Protein AF-A0A929X309-F1 (afdb_monomer_lite)

Radius of gyration: 15.67 Å; chains: 1; bounding box: 39×33×43 Å

Secondary structure (DSSP, 8-state):
----TTTTEEEES-GGG-SEEEE-SS--HHHHHHHHHHHHHSS-EEEEEES---GGG-TTSEEBSSTTSTB---STTTT-B-TTSPBP-HHHHHHHHHHHHHHHHTT-SSHHHHHHHHIIIIIHHHHHHHTT-GGG-TTS--GGGGGGGSPP--

pLDDT: mean 89.33, std 13.17, range [38.69, 98.69]

Structure (mmCIF, N/CA/C/O backbone):
data_AF-A0A929X309-F1
#
_entry.id   AF-A0A929X309-F1
#
loop_
_atom_site.group_PDB
_atom_site.id
_atom_site.type_symbol
_atom_site.label_atom_id
_atom_site.label_alt_id
_atom_site.label_comp_id
_atom_site.label_asym_id
_atom_site.label_entity_id
_atom_site.label_seq_id
_atom_site.pdbx_PDB_ins_code
_atom_site.Cartn_x
_atom_site.Cartn_y
_atom_site.Cartn_z
_atom_site.occupancy
_atom_site.B_iso_or_equiv
_atom_site.auth_seq_id
_atom_site.auth_comp_id
_atom_site.auth_asym_id
_atom_site.auth_atom_id
_atom_site.pdbx_PDB_model_num
ATOM 1 N N . MET A 1 1 ? -17.627 18.553 -15.084 1.00 38.69 1 MET A N 1
ATOM 2 C CA . MET A 1 1 ? -18.029 17.813 -13.868 1.00 38.69 1 MET A CA 1
ATOM 3 C C . MET A 1 1 ? -16.859 16.949 -13.425 1.00 38.69 1 MET A C 1
ATOM 5 O O . MET A 1 1 ? -16.559 15.974 -14.100 1.00 38.69 1 MET A O 1
ATOM 9 N N . CYS A 1 2 ? -16.157 17.316 -12.350 1.00 39.31 2 CYS A N 1
ATOM 10 C CA . CYS A 1 2 ? -15.142 16.443 -11.758 1.00 39.31 2 CYS A CA 1
ATOM 11 C C . CYS A 1 2 ? -15.854 15.233 -11.147 1.00 39.31 2 CYS A C 1
ATOM 13 O O . CYS A 1 2 ? -16.454 15.328 -10.080 1.00 39.31 2 CYS A O 1
ATOM 15 N N . SER A 1 3 ? -15.851 14.099 -11.843 1.00 46.34 3 SER A N 1
ATOM 16 C CA . SER A 1 3 ? -16.259 12.823 -11.262 1.00 46.34 3 SER A CA 1
ATOM 17 C C . SER A 1 3 ? -15.377 12.564 -10.035 1.00 46.34 3 SER A C 1
ATOM 19 O O . SER A 1 3 ? -14.170 12.390 -10.206 1.00 46.34 3 SER A O 1
ATOM 21 N N . ASN A 1 4 ? -15.936 12.578 -8.815 1.00 51.47 4 ASN A N 1
ATOM 22 C CA . ASN A 1 4 ? -15.201 12.235 -7.587 1.00 51.47 4 ASN A CA 1
ATOM 23 C C . ASN A 1 4 ? -14.584 10.834 -7.742 1.00 51.47 4 ASN A C 1
ATOM 25 O O . ASN A 1 4 ? -15.248 9.819 -7.535 1.00 51.47 4 ASN A O 1
ATOM 29 N N . LYS A 1 5 ? -13.306 10.788 -8.122 1.00 52.41 5 LYS A N 1
ATOM 30 C CA . LYS A 1 5 ? -12.557 9.574 -8.483 1.00 52.41 5 LYS A CA 1
ATOM 31 C C . LYS A 1 5 ? -12.117 8.751 -7.257 1.00 52.41 5 LYS A C 1
ATOM 33 O O . LYS A 1 5 ? -11.424 7.747 -7.417 1.00 52.41 5 LYS A O 1
ATOM 38 N N . TYR A 1 6 ? -12.521 9.187 -6.060 1.00 60.84 6 TYR A N 1
ATOM 39 C CA . TYR A 1 6 ? -12.199 8.608 -4.750 1.00 60.84 6 TYR A CA 1
ATOM 40 C C . TYR A 1 6 ? -13.459 8.299 -3.915 1.00 60.84 6 TYR A C 1
ATOM 42 O O . TYR A 1 6 ? -13.393 8.227 -2.696 1.00 60.84 6 TYR A O 1
ATOM 50 N N . LYS A 1 7 ? -14.628 8.131 -4.559 1.00 70.81 7 LYS A N 1
ATOM 51 C CA . LYS A 1 7 ? -15.918 7.844 -3.890 1.00 70.81 7 LYS A CA 1
ATOM 52 C C . LYS A 1 7 ? -15.957 6.532 -3.093 1.00 70.81 7 LYS A C 1
ATOM 54 O O . LYS A 1 7 ? -16.930 6.318 -2.381 1.00 70.81 7 LYS A O 1
ATOM 59 N N . ASN A 1 8 ? -14.961 5.661 -3.237 1.00 91.44 8 ASN A N 1
ATOM 60 C CA . ASN A 1 8 ? -14.963 4.326 -2.648 1.00 91.44 8 ASN A CA 1
ATOM 61 C C . ASN A 1 8 ? -14.052 4.186 -1.421 1.00 91.44 8 ASN A C 1
ATOM 63 O O . ASN A 1 8 ? -13.700 3.068 -1.074 1.00 91.44 8 ASN A O 1
ATOM 67 N N . ILE A 1 9 ? -13.661 5.291 -0.781 1.00 94.88 9 ILE A N 1
ATOM 68 C CA . ILE A 1 9 ? -12.968 5.265 0.511 1.00 94.88 9 ILE A CA 1
ATOM 69 C C . ILE A 1 9 ? -13.915 5.833 1.567 1.00 94.88 9 ILE A C 1
ATOM 71 O O . ILE A 1 9 ? -14.396 6.958 1.435 1.00 94.88 9 ILE A O 1
ATOM 75 N N . GLN A 1 10 ? -14.178 5.051 2.606 1.00 95.06 10 GLN A N 1
ATOM 76 C CA . GLN A 1 10 ? -14.988 5.413 3.763 1.00 95.06 10 GLN A CA 1
ATOM 77 C C . GLN A 1 10 ? -14.153 5.212 5.025 1.00 95.06 10 GLN A C 1
ATOM 79 O O . GLN A 1 10 ? -13.428 4.228 5.133 1.00 95.06 10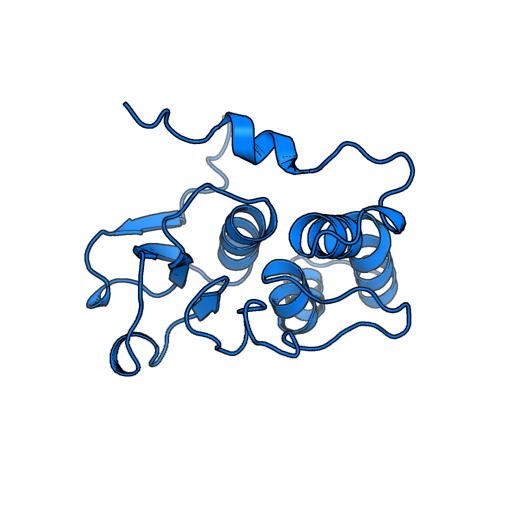 GLN A O 1
ATOM 84 N N . LEU A 1 11 ? -14.235 6.149 5.968 1.00 94.25 11 LEU A N 1
ATOM 85 C CA . LEU A 1 11 ? -13.607 6.004 7.279 1.00 94.25 11 LEU A CA 1
ATOM 86 C C . LEU A 1 11 ? -14.604 5.366 8.245 1.00 94.25 11 LEU A C 1
ATOM 88 O O . LEU A 1 11 ? -15.778 5.735 8.241 1.00 94.25 11 LEU A O 1
ATOM 92 N N . THR A 1 12 ? -14.128 4.470 9.102 1.00 94.38 12 THR A N 1
ATOM 93 C CA . THR A 1 12 ? -14.891 3.956 10.244 1.00 94.38 12 THR A CA 1
ATOM 94 C C . THR A 1 12 ? -14.044 4.010 11.511 1.00 94.38 12 THR A C 1
ATOM 96 O O . THR A 1 12 ? -12.816 3.918 11.470 1.00 94.38 12 THR A O 1
AT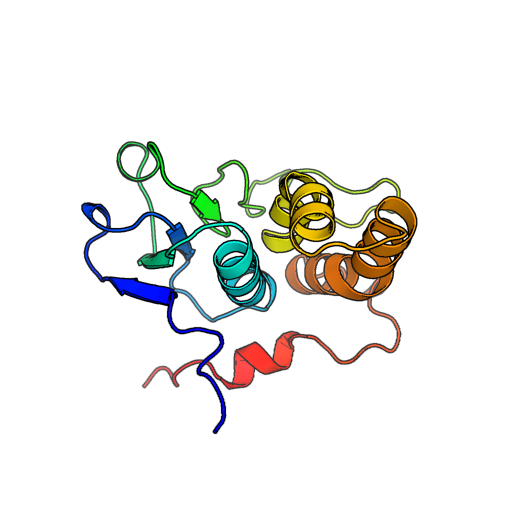OM 99 N N . THR A 1 13 ? -14.707 4.169 12.652 1.00 92.44 13 THR A N 1
ATOM 100 C CA . THR A 1 13 ? -14.103 3.969 13.976 1.00 92.44 13 THR A CA 1
ATOM 101 C C . THR A 1 13 ? -14.339 2.551 14.502 1.00 92.44 13 THR A C 1
ATOM 103 O O . THR A 1 13 ? -13.724 2.166 15.493 1.00 92.44 13 THR A O 1
ATOM 106 N N . GLN A 1 14 ? -15.195 1.764 13.838 1.00 93.12 14 GLN A N 1
ATOM 107 C CA . GLN A 1 14 ? -15.508 0.385 14.200 1.00 93.12 14 GLN A CA 1
ATOM 108 C C . GLN A 1 14 ? -14.612 -0.577 13.418 1.00 93.12 14 GLN A C 1
ATOM 110 O O . GLN A 1 14 ? -14.796 -0.799 12.223 1.00 93.12 14 GLN A O 1
ATOM 115 N N . ILE A 1 15 ? -13.634 -1.176 14.100 1.00 92.31 15 ILE A N 1
ATOM 116 C CA . ILE A 1 15 ? -12.659 -2.093 13.485 1.00 92.31 15 ILE A CA 1
ATOM 117 C C . ILE A 1 15 ? -13.345 -3.293 12.817 1.00 92.31 15 ILE A C 1
ATOM 119 O O . ILE A 1 15 ? -12.849 -3.789 11.806 1.00 92.31 15 ILE A O 1
ATOM 123 N N . ASP A 1 16 ? -14.477 -3.754 13.348 1.00 92.06 16 ASP A N 1
ATOM 124 C CA . ASP A 1 16 ? -15.222 -4.903 12.816 1.00 92.06 16 ASP A CA 1
ATOM 125 C C . ASP A 1 16 ? -15.892 -4.621 11.463 1.00 92.06 16 ASP A C 1
ATOM 127 O O . ASP A 1 16 ? -16.124 -5.547 10.690 1.00 92.06 16 ASP A O 1
ATOM 131 N N . GLU A 1 17 ? -16.150 -3.352 11.142 1.00 93.94 17 GLU A N 1
ATOM 132 C CA . GLU A 1 17 ? -16.690 -2.929 9.844 1.00 93.94 17 GLU A CA 1
ATOM 133 C C . GLU A 1 17 ? -15.585 -2.678 8.808 1.00 93.94 17 GLU A C 1
ATOM 135 O O . GLU A 1 17 ? -15.854 -2.590 7.609 1.00 93.94 17 GLU A O 1
ATOM 140 N N . ALA A 1 18 ? -14.337 -2.535 9.262 1.00 96.69 18 ALA A N 1
ATOM 141 C CA . ALA A 1 18 ? -13.214 -2.215 8.401 1.00 96.69 18 ALA A CA 1
ATOM 142 C C . ALA A 1 18 ? -12.770 -3.422 7.571 1.00 96.69 18 ALA A C 1
ATOM 144 O O . ALA A 1 18 ? -12.715 -4.551 8.055 1.00 96.69 18 ALA A O 1
ATOM 145 N N . ASN A 1 19 ? -12.364 -3.156 6.331 1.00 97.00 19 ASN A N 1
ATOM 146 C CA . ASN A 1 19 ? -11.659 -4.120 5.482 1.00 97.00 19 ASN A CA 1
ATOM 147 C C . ASN A 1 19 ? -10.196 -3.726 5.220 1.00 97.00 19 ASN A C 1
ATOM 149 O O . ASN A 1 19 ? -9.402 -4.565 4.793 1.00 97.00 19 ASN A O 1
ATOM 153 N N . CYS A 1 20 ? -9.833 -2.482 5.536 1.00 97.69 20 CYS A N 1
ATOM 154 C CA . CYS A 1 20 ? -8.472 -1.970 5.528 1.00 97.69 20 CYS A CA 1
ATOM 155 C C . CYS A 1 20 ? -8.159 -1.352 6.894 1.00 97.69 20 CYS A C 1
ATOM 157 O O . CYS A 1 20 ? -8.977 -0.606 7.438 1.00 97.69 20 CYS A O 1
ATOM 159 N N . ILE A 1 21 ? -6.978 -1.636 7.443 1.00 97.50 21 ILE A N 1
ATOM 160 C CA . ILE A 1 21 ? -6.532 -1.082 8.725 1.00 97.50 21 ILE A CA 1
ATOM 161 C C . ILE A 1 21 ? -5.101 -0.565 8.593 1.00 97.50 21 ILE A C 1
ATOM 163 O O . ILE A 1 21 ? -4.241 -1.263 8.062 1.00 97.50 21 ILE A O 1
ATOM 167 N N . THR A 1 22 ? -4.857 0.640 9.106 1.00 97.19 22 THR A N 1
ATOM 168 C CA . THR A 1 22 ? -3.526 1.266 9.144 1.00 97.19 22 THR A CA 1
ATOM 169 C C . THR A 1 22 ? -3.290 1.988 10.463 1.00 97.19 22 THR A C 1
ATOM 171 O O . THR A 1 22 ? -4.225 2.196 11.246 1.00 97.19 22 THR A O 1
ATOM 174 N N . HIS A 1 23 ? -2.051 2.396 10.721 1.00 93.94 23 HIS A N 1
ATOM 175 C CA . HIS A 1 23 ? -1.715 3.168 11.909 1.00 93.94 23 HIS A CA 1
ATOM 176 C C . HIS A 1 23 ? -2.434 4.536 11.947 1.00 93.94 23 HIS A C 1
ATOM 178 O O . HIS A 1 23 ? -2.631 5.207 10.929 1.00 93.94 23 HIS A O 1
ATOM 184 N N . SER A 1 24 ? -2.852 4.968 13.141 1.00 91.50 24 SER A N 1
ATOM 185 C CA . SER A 1 24 ? -3.508 6.266 13.378 1.00 91.50 24 SER A CA 1
ATOM 186 C C . SER A 1 24 ? -2.565 7.387 13.801 1.00 91.50 24 SER A C 1
ATOM 188 O O . SER A 1 24 ? -3.037 8.434 14.245 1.00 91.50 24 SER A O 1
ATOM 190 N N . GLY A 1 25 ? -1.252 7.182 13.711 1.00 87.19 25 GLY A N 1
ATOM 191 C CA . GLY A 1 25 ? -0.273 8.227 13.984 1.00 87.19 25 GLY A CA 1
ATOM 192 C C . GLY A 1 25 ? -0.295 9.355 12.951 1.00 87.19 25 GLY A C 1
ATOM 193 O O . GLY A 1 25 ? -1.261 9.563 12.206 1.00 87.19 25 GLY A O 1
ATOM 194 N N . ARG A 1 26 ? 0.812 10.099 12.898 1.00 87.88 26 ARG A N 1
ATOM 195 C CA . ARG A 1 26 ? 1.040 11.063 11.819 1.00 87.88 26 ARG A CA 1
ATOM 196 C C . ARG A 1 26 ? 0.978 10.334 10.482 1.00 87.88 26 ARG A C 1
ATOM 198 O O . ARG A 1 26 ? 1.548 9.261 10.358 1.00 87.88 26 ARG A O 1
ATOM 205 N N . PHE A 1 27 ? 0.307 10.938 9.512 1.00 89.44 27 PHE A N 1
ATOM 206 C CA . PHE A 1 27 ? 0.335 10.472 8.138 1.00 89.44 27 PHE A CA 1
ATOM 207 C C . PHE A 1 27 ? 1.766 10.492 7.627 1.00 89.44 27 PHE A C 1
ATOM 209 O O . PHE A 1 27 ? 2.457 11.520 7.719 1.00 89.44 27 PHE A O 1
ATOM 216 N N . HIS A 1 28 ? 2.162 9.363 7.072 1.00 91.00 28 HIS A N 1
ATOM 217 C CA . HIS A 1 28 ? 3.327 9.231 6.233 1.00 91.00 28 HIS A CA 1
ATOM 218 C C . HIS A 1 28 ? 2.856 9.161 4.783 1.00 91.00 28 HIS A C 1
ATOM 220 O O . HIS A 1 28 ? 1.718 9.485 4.441 1.00 91.00 28 HIS A O 1
ATOM 226 N N . VAL A 1 29 ? 3.778 8.910 3.869 1.00 92.19 29 VAL A N 1
ATOM 227 C CA . VAL A 1 29 ? 3.422 8.867 2.448 1.00 92.19 29 VAL A CA 1
ATOM 228 C C . VAL A 1 29 ? 3.086 7.447 2.052 1.00 92.19 29 VAL A C 1
ATOM 230 O O . VAL A 1 29 ? 2.220 7.239 1.205 1.00 92.19 29 VAL A O 1
ATOM 233 N N . ASP A 1 30 ? 3.743 6.472 2.667 1.00 94.31 30 ASP A N 1
ATOM 234 C CA . ASP A 1 30 ? 3.491 5.071 2.412 1.00 94.31 30 ASP A CA 1
ATOM 235 C C . ASP A 1 30 ? 2.060 4.683 2.827 1.00 94.31 30 ASP A C 1
ATOM 237 O O . ASP A 1 30 ? 1.364 4.095 2.003 1.00 94.31 30 ASP A O 1
ATOM 241 N N . ASP A 1 31 ? 1.560 5.078 4.003 1.00 93.62 31 ASP A N 1
ATOM 242 C CA . ASP A 1 31 ? 0.214 4.741 4.495 1.00 93.62 31 ASP A CA 1
ATOM 243 C C . ASP A 1 31 ? -0.901 5.411 3.663 1.00 93.62 31 ASP A C 1
ATOM 245 O O . ASP A 1 31 ? -1.883 4.772 3.250 1.00 93.62 31 ASP A O 1
ATOM 249 N N . VAL A 1 32 ? -0.733 6.687 3.311 1.00 94.00 32 VAL A N 1
ATOM 250 C CA . VAL A 1 32 ? -1.675 7.422 2.455 1.00 94.00 32 VAL A CA 1
ATOM 251 C C . VAL A 1 32 ? -1.700 6.856 1.035 1.00 94.00 32 VAL A C 1
ATOM 253 O O . VAL A 1 32 ? -2.781 6.591 0.492 1.00 94.00 32 VAL A O 1
ATOM 256 N N . ILE A 1 33 ? -0.536 6.629 0.417 1.00 95.06 33 ILE A N 1
ATOM 257 C CA . ILE A 1 33 ? -0.470 6.074 -0.942 1.00 95.06 33 ILE A CA 1
ATOM 258 C C . ILE A 1 33 ? -0.927 4.611 -0.956 1.00 95.06 33 ILE A C 1
ATOM 260 O O . ILE A 1 33 ? -1.614 4.223 -1.899 1.00 95.06 33 ILE A O 1
ATOM 264 N N . SER A 1 34 ? -0.660 3.829 0.094 1.00 97.44 34 SER A N 1
ATOM 265 C CA . SER A 1 34 ? -1.200 2.472 0.276 1.00 97.44 34 SER A CA 1
ATOM 266 C C . SER A 1 34 ? -2.723 2.473 0.247 1.00 97.44 34 SER A C 1
ATOM 268 O O . SER A 1 34 ? -3.328 1.741 -0.536 1.00 97.44 34 SER A O 1
ATOM 270 N N . THR A 1 35 ? -3.352 3.372 1.008 1.00 96.56 35 THR A N 1
ATOM 271 C CA . THR A 1 35 ? -4.814 3.538 1.022 1.00 96.56 35 THR A CA 1
ATOM 272 C C . THR A 1 35 ? -5.358 3.869 -0.373 1.00 96.56 35 THR A C 1
ATOM 274 O O . THR A 1 35 ? -6.319 3.257 -0.852 1.00 96.56 35 THR A O 1
ATOM 277 N N . ILE A 1 36 ? -4.731 4.828 -1.064 1.00 95.31 36 ILE A N 1
ATOM 278 C CA . ILE A 1 36 ? -5.138 5.230 -2.417 1.00 95.31 36 ILE A CA 1
ATOM 279 C C . ILE A 1 36 ? -4.954 4.074 -3.401 1.00 95.31 36 ILE A C 1
ATOM 281 O O . ILE A 1 36 ? -5.839 3.834 -4.223 1.00 95.31 36 ILE A O 1
ATOM 285 N N . PHE A 1 37 ? -3.839 3.352 -3.332 1.00 97.19 37 PHE A N 1
ATOM 286 C CA . PHE A 1 37 ? -3.545 2.225 -4.206 1.00 97.19 37 PHE A CA 1
ATOM 287 C C . PHE A 1 37 ? -4.555 1.087 -4.013 1.00 97.19 37 PHE A C 1
ATOM 289 O O . PHE A 1 37 ? -5.138 0.612 -4.990 1.00 97.19 37 PHE A O 1
ATOM 296 N N . LEU A 1 38 ? -4.866 0.739 -2.762 1.00 97.19 38 LEU A N 1
ATOM 297 C CA . LEU A 1 38 ? -5.903 -0.235 -2.422 1.00 97.19 38 LEU A CA 1
ATOM 298 C C . LEU A 1 38 ? -7.269 0.166 -2.986 1.00 97.19 38 LEU A C 1
ATOM 300 O O . LEU A 1 38 ? -7.928 -0.673 -3.596 1.00 97.19 38 LEU A O 1
ATOM 304 N N . SER A 1 39 ? -7.641 1.451 -2.931 1.00 95.69 39 SER A N 1
ATOM 305 C CA . SER A 1 39 ? -8.892 1.954 -3.537 1.00 95.69 39 SER A CA 1
ATOM 306 C C . SER A 1 39 ? -8.999 1.726 -5.050 1.00 95.69 39 SER A C 1
ATOM 308 O O . SER A 1 39 ? -10.084 1.848 -5.620 1.00 95.69 39 SER A O 1
ATOM 310 N N . LYS A 1 40 ? -7.884 1.432 -5.734 1.00 94.44 40 LYS A N 1
ATOM 311 C CA . LYS A 1 40 ? -7.870 1.084 -7.163 1.00 94.44 40 LYS A CA 1
ATOM 312 C C . LYS A 1 40 ? -7.928 -0.419 -7.411 1.00 94.44 40 LYS A C 1
ATOM 314 O O . LYS A 1 40 ? -8.330 -0.848 -8.498 1.00 94.44 40 LYS A O 1
ATOM 319 N N . ILE A 1 41 ? -7.558 -1.218 -6.418 1.00 93.50 41 ILE A N 1
ATOM 320 C CA . ILE A 1 41 ? -7.536 -2.676 -6.503 1.00 93.50 41 ILE A CA 1
ATOM 321 C C . ILE A 1 41 ? -8.885 -3.252 -6.079 1.00 93.50 41 ILE A C 1
ATOM 323 O O . ILE A 1 41 ? -9.454 -4.026 -6.851 1.00 93.50 41 ILE A O 1
ATOM 327 N N . ILE A 1 42 ? -9.410 -2.829 -4.927 1.00 93.12 42 ILE A N 1
ATOM 328 C CA . ILE A 1 42 ? -10.657 -3.339 -4.343 1.00 93.12 42 ILE A CA 1
ATOM 329 C C . ILE A 1 42 ? -11.833 -2.384 -4.580 1.00 93.12 42 ILE A C 1
ATOM 331 O O . ILE A 1 42 ? -11.641 -1.188 -4.807 1.00 93.12 42 ILE A O 1
ATOM 335 N N . ASP A 1 43 ? -13.055 -2.914 -4.534 1.00 91.88 43 ASP A N 1
ATOM 336 C CA . ASP A 1 43 ? -14.262 -2.164 -4.903 1.00 91.88 43 ASP A CA 1
ATOM 337 C C . ASP A 1 43 ? -14.595 -1.043 -3.914 1.00 91.88 43 ASP A C 1
ATOM 339 O O . ASP A 1 43 ? -14.940 0.063 -4.330 1.00 91.88 43 ASP A O 1
ATOM 343 N N . SER A 1 44 ? -14.437 -1.299 -2.613 1.00 94.94 44 SER A N 1
ATOM 344 C CA . SER A 1 44 ? -14.671 -0.331 -1.539 1.00 94.94 44 SER A CA 1
ATOM 345 C C . SER A 1 44 ? -13.638 -0.504 -0.435 1.00 94.94 44 SER A C 1
ATOM 347 O O . SER A 1 44 ? -13.403 -1.619 0.020 1.00 94.94 44 SER A O 1
ATOM 349 N N . VAL A 1 45 ? -13.037 0.596 0.004 1.00 97.19 45 VAL A N 1
ATOM 350 C CA . VAL A 1 45 ? -12.135 0.674 1.154 1.00 97.19 45 VAL A CA 1
ATOM 351 C C . VAL A 1 45 ? -12.934 1.230 2.328 1.00 97.19 45 VAL A C 1
ATOM 353 O O . VAL A 1 45 ? -13.330 2.393 2.308 1.00 97.19 45 VAL A O 1
ATOM 356 N N . ILE A 1 46 ? -13.154 0.409 3.350 1.00 96.88 46 ILE A N 1
ATOM 357 C CA . ILE A 1 46 ? -13.648 0.829 4.663 1.00 96.88 46 ILE A CA 1
ATOM 358 C C . ILE A 1 46 ? -12.433 0.827 5.588 1.00 96.88 46 ILE A C 1
ATOM 360 O O . ILE A 1 46 ? -11.967 -0.227 6.025 1.00 96.88 46 ILE A O 1
ATOM 364 N N . LEU A 1 47 ? -11.871 2.013 5.799 1.00 96.62 47 LEU A N 1
ATOM 365 C CA . LEU A 1 47 ? -10.613 2.224 6.498 1.00 96.62 47 LEU A CA 1
ATOM 366 C C . LEU A 1 47 ? -10.857 2.524 7.976 1.00 96.62 47 LEU A C 1
ATOM 368 O O . LEU A 1 47 ? -11.465 3.544 8.309 1.00 96.62 47 LEU A O 1
ATOM 372 N N . ALA A 1 48 ? -10.289 1.699 8.852 1.00 96.06 48 ALA A N 1
ATOM 373 C CA . ALA A 1 48 ? -10.047 2.070 10.241 1.00 96.06 48 ALA A CA 1
ATOM 374 C C . ALA A 1 48 ? -8.581 2.483 10.422 1.00 96.06 48 ALA A C 1
ATOM 376 O O . ALA A 1 48 ? -7.665 1.791 9.980 1.00 96.06 48 ALA A O 1
ATOM 377 N N . ARG A 1 49 ? -8.351 3.610 11.100 1.00 94.94 49 ARG A N 1
ATOM 378 C CA . ARG A 1 49 ? -7.015 4.002 11.565 1.00 94.94 49 ARG A CA 1
ATOM 379 C C . ARG A 1 49 ? -6.933 3.752 13.061 1.00 94.94 49 ARG A C 1
ATOM 381 O O . ARG A 1 49 ? -7.756 4.289 13.799 1.00 94.94 49 ARG A O 1
ATOM 388 N N . VAL A 1 50 ? -5.950 2.976 13.511 1.00 94.88 50 VAL A N 1
ATOM 389 C CA . VAL A 1 50 ? -5.840 2.548 14.917 1.00 94.88 50 VAL A CA 1
ATOM 390 C C . VAL A 1 50 ? -4.417 2.698 15.456 1.00 94.88 50 VAL A C 1
ATOM 392 O O . VAL A 1 50 ? -3.453 2.652 14.698 1.00 94.88 50 VAL A O 1
ATOM 395 N N . LEU A 1 51 ? -4.271 2.871 16.773 1.00 92.94 51 LEU A N 1
ATOM 396 C CA . LEU A 1 51 ? -2.952 2.961 17.420 1.00 92.94 51 LEU A CA 1
ATOM 397 C C . LEU A 1 51 ? -2.301 1.586 17.585 1.00 92.94 51 LEU A C 1
ATOM 399 O O . LEU A 1 51 ? -1.089 1.443 17.467 1.00 92.94 51 LEU A O 1
ATOM 403 N N . THR A 1 52 ? -3.112 0.578 17.889 1.00 91.50 52 THR A N 1
ATOM 404 C CA . THR A 1 52 ? -2.689 -0.806 18.084 1.00 91.50 52 THR A CA 1
ATOM 405 C C . THR A 1 52 ? -3.732 -1.736 17.480 1.00 91.50 52 THR A C 1
ATOM 407 O O . THR A 1 52 ? -4.896 -1.369 17.319 1.00 91.50 52 THR A O 1
ATOM 410 N N . ILE A 1 53 ? -3.305 -2.944 17.131 1.00 91.94 53 ILE A N 1
ATOM 411 C CA . ILE A 1 53 ? -4.160 -3.980 16.558 1.00 91.94 53 ILE A CA 1
ATOM 412 C C . ILE A 1 53 ? -3.881 -5.306 17.266 1.00 91.94 53 ILE A C 1
ATOM 414 O O . ILE A 1 53 ? -2.750 -5.571 17.677 1.00 91.94 53 ILE A O 1
ATOM 418 N N . SER A 1 54 ? -4.909 -6.134 17.441 1.00 88.94 54 SER A N 1
ATOM 419 C CA . SER A 1 54 ? -4.789 -7.478 18.009 1.00 88.94 54 SER A CA 1
ATOM 420 C C . SER A 1 54 ? -5.017 -8.555 16.943 1.00 88.94 54 SER A C 1
ATOM 422 O O . SER A 1 54 ? -5.617 -8.293 15.906 1.00 88.94 54 SER A O 1
ATOM 424 N N . ASN A 1 55 ? -4.586 -9.798 17.191 1.00 82.62 55 ASN A N 1
ATOM 425 C CA . ASN A 1 55 ? -4.684 -10.882 16.197 1.00 82.62 55 ASN A CA 1
ATOM 426 C C . ASN A 1 55 ? -6.114 -11.134 15.679 1.00 82.62 55 ASN A C 1
ATOM 428 O O . ASN A 1 55 ? -6.288 -11.522 14.526 1.00 82.62 55 ASN A O 1
ATOM 432 N N . LYS A 1 56 ? -7.142 -10.912 16.512 1.00 81.25 56 LYS A N 1
ATOM 433 C CA . LYS A 1 56 ? -8.554 -11.057 16.109 1.00 81.25 56 LYS A CA 1
ATOM 434 C C . LYS A 1 56 ? -8.977 -10.025 15.059 1.00 81.25 56 LYS A C 1
ATOM 436 O O . LYS A 1 56 ? -9.861 -10.306 14.259 1.00 81.25 56 LYS A O 1
ATOM 441 N N . ASP A 1 57 ? -8.324 -8.867 15.039 1.00 82.62 57 ASP A N 1
ATOM 442 C CA . ASP A 1 57 ? -8.699 -7.743 14.191 1.00 82.62 57 ASP A CA 1
ATOM 443 C C . ASP A 1 57 ? -8.162 -7.898 12.762 1.00 82.62 57 ASP A C 1
ATOM 445 O O . ASP A 1 57 ? -8.583 -7.143 11.897 1.00 82.62 57 ASP A O 1
ATOM 449 N N . VAL A 1 58 ? -7.256 -8.854 12.509 1.00 86.31 58 VAL A N 1
ATOM 450 C CA . VAL A 1 58 ? -6.512 -9.014 11.241 1.00 86.31 58 VAL A CA 1
ATOM 451 C C . VAL A 1 58 ? -7.237 -9.912 10.231 1.00 86.31 58 VAL A C 1
ATOM 453 O O . VAL A 1 58 ? -7.005 -9.814 9.027 1.00 86.31 58 VAL A O 1
ATOM 456 N N . LYS A 1 59 ? -8.104 -10.816 10.701 1.00 88.25 59 LYS A N 1
ATOM 457 C CA . LYS A 1 59 ? -8.716 -11.847 9.853 1.00 88.25 59 LYS A CA 1
ATOM 458 C C . LYS A 1 59 ? -9.533 -11.218 8.715 1.00 88.25 59 LYS A C 1
ATOM 460 O O . LYS A 1 59 ? -10.394 -10.387 8.975 1.00 88.25 59 LYS A O 1
ATOM 465 N N . ASP A 1 60 ? -9.275 -11.661 7.481 1.00 89.69 60 ASP A N 1
ATOM 466 C CA . ASP A 1 60 ? -9.958 -11.233 6.249 1.00 89.69 60 ASP A CA 1
ATOM 467 C C . ASP A 1 60 ? -9.853 -9.721 5.938 1.00 89.69 60 ASP A C 1
ATOM 469 O O . ASP A 1 60 ? -10.645 -9.184 5.164 1.00 89.69 60 ASP A O 1
ATOM 473 N N . LYS A 1 61 ? -8.851 -9.030 6.505 1.00 95.69 61 LYS A N 1
ATOM 474 C CA . LYS A 1 61 ? -8.597 -7.596 6.289 1.00 95.69 61 LYS A CA 1
ATOM 475 C C . LYS A 1 61 ? -7.205 -7.347 5.727 1.00 95.69 61 LYS A C 1
ATOM 477 O O . LYS A 1 61 ? -6.274 -8.122 5.943 1.00 95.69 61 LYS A O 1
ATOM 482 N N . ILE A 1 62 ? -7.048 -6.226 5.030 1.00 97.38 62 ILE A N 1
ATOM 483 C CA . ILE A 1 62 ? -5.745 -5.739 4.579 1.00 97.38 62 ILE A CA 1
ATOM 484 C C . ILE A 1 62 ? -5.188 -4.810 5.656 1.00 97.38 62 ILE A C 1
ATOM 486 O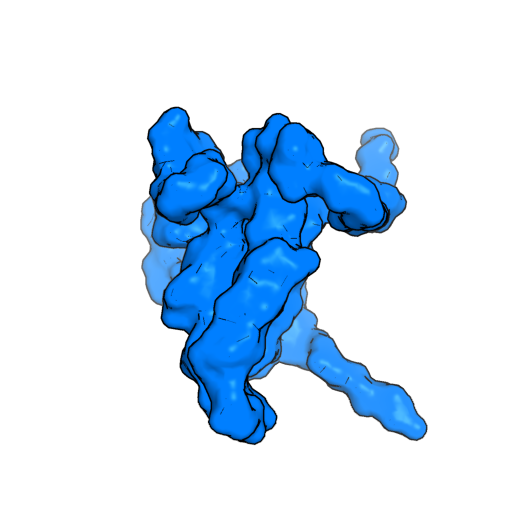 O . ILE A 1 62 ? -5.684 -3.701 5.846 1.00 97.38 62 ILE A O 1
ATOM 490 N N . VAL A 1 63 ? -4.161 -5.272 6.365 1.00 97.62 63 VAL A N 1
ATOM 491 C CA . VAL A 1 63 ? -3.484 -4.511 7.422 1.00 97.62 63 VAL A CA 1
ATOM 492 C C . VAL A 1 63 ? -2.104 -4.094 6.931 1.00 97.62 63 VAL A C 1
ATOM 494 O O . VAL A 1 63 ? -1.334 -4.948 6.491 1.00 97.62 63 VAL A O 1
ATOM 497 N N . TYR A 1 64 ? -1.808 -2.799 6.988 1.00 97.88 64 TYR A N 1
ATOM 498 C CA . TYR A 1 64 ? -0.556 -2.203 6.517 1.00 97.88 64 TYR A CA 1
ATOM 499 C C . TYR A 1 64 ? -0.082 -1.116 7.482 1.00 97.88 64 TYR A C 1
ATOM 501 O O . TYR A 1 64 ? -0.895 -0.575 8.225 1.00 97.88 64 TYR A O 1
ATOM 509 N N . ASP A 1 65 ? 1.222 -0.838 7.510 1.00 97.00 65 ASP A N 1
ATOM 510 C CA . ASP A 1 65 ? 1.849 0.147 8.415 1.00 97.00 65 ASP A CA 1
ATOM 511 C C . ASP A 1 65 ? 1.638 -0.119 9.928 1.00 97.00 65 ASP A C 1
ATOM 513 O O . ASP A 1 65 ? 1.909 0.720 10.784 1.00 97.00 65 ASP A O 1
ATOM 517 N N . ILE A 1 66 ? 1.103 -1.290 10.298 1.00 95.81 66 ILE A N 1
ATOM 518 C CA . ILE A 1 66 ? 0.825 -1.667 11.688 1.00 95.81 66 ILE A CA 1
ATOM 519 C C . ILE A 1 66 ? 0.740 -3.188 11.865 1.00 95.81 66 ILE A C 1
ATOM 521 O O . ILE A 1 66 ? 0.359 -3.932 10.960 1.00 95.81 66 ILE A O 1
ATOM 525 N N . GLY A 1 67 ? 1.015 -3.661 13.082 1.00 93.31 67 GLY A N 1
ATOM 526 C CA . GLY A 1 67 ? 0.680 -5.023 13.511 1.00 93.31 67 GLY A CA 1
ATOM 527 C C . GLY A 1 67 ? 1.669 -6.106 13.085 1.00 93.31 67 GLY A C 1
ATOM 528 O O . GLY A 1 67 ? 1.402 -7.282 13.318 1.00 93.31 67 GLY A O 1
ATOM 529 N N . LEU A 1 68 ? 2.810 -5.731 12.502 1.00 93.69 68 LEU A N 1
ATOM 530 C CA . LEU A 1 68 ? 3.918 -6.604 12.102 1.00 93.69 68 LEU A CA 1
ATOM 531 C C . LEU A 1 68 ? 3.528 -7.682 11.075 1.00 93.69 68 LEU A C 1
ATOM 533 O O . LEU A 1 68 ? 4.232 -8.684 10.929 1.00 93.69 68 LEU A O 1
ATOM 537 N N . GLY A 1 69 ? 2.419 -7.469 10.361 1.00 93.81 69 GLY A N 1
ATOM 538 C CA . GLY A 1 69 ? 1.866 -8.378 9.360 1.00 93.81 69 GLY A CA 1
ATOM 539 C C . GLY A 1 69 ? 2.484 -8.236 7.966 1.00 93.81 69 GLY A C 1
ATOM 540 O O . GLY A 1 69 ? 3.547 -7.649 7.782 1.00 93.81 69 GLY A O 1
ATOM 541 N N . GLU A 1 70 ? 1.787 -8.782 6.965 1.00 95.62 70 GLU A N 1
ATOM 542 C CA . GLU A 1 70 ? 2.275 -8.904 5.582 1.00 95.62 70 GLU A CA 1
ATOM 543 C C . GLU A 1 70 ? 2.666 -7.567 4.932 1.00 95.62 70 GLU A C 1
ATOM 545 O O . GLU A 1 70 ? 3.631 -7.538 4.172 1.00 95.62 70 GLU A O 1
ATOM 550 N N . PHE A 1 71 ? 1.950 -6.478 5.229 1.00 97.62 71 PHE A N 1
ATOM 551 C CA . PHE A 1 71 ? 2.193 -5.153 4.643 1.00 97.62 71 PHE A CA 1
ATOM 552 C C . PHE A 1 71 ? 2.671 -4.122 5.670 1.00 97.62 71 PHE A C 1
ATOM 554 O O . PHE A 1 71 ? 2.539 -2.925 5.445 1.00 97.62 71 PHE A O 1
ATOM 561 N N . ASP A 1 72 ? 3.198 -4.581 6.803 1.00 96.25 72 ASP A N 1
ATOM 562 C CA . ASP A 1 72 ? 3.886 -3.731 7.772 1.00 96.25 72 ASP A CA 1
ATOM 563 C C . ASP A 1 72 ? 5.405 -3.871 7.599 1.00 96.25 72 ASP A C 1
ATOM 565 O O . ASP A 1 72 ? 5.873 -4.937 7.199 1.00 96.25 72 ASP A O 1
ATOM 569 N N . HIS A 1 73 ? 6.164 -2.821 7.904 1.00 95.06 73 HIS A N 1
ATOM 570 C CA . HIS A 1 73 ? 7.628 -2.756 7.798 1.00 95.06 73 HIS A CA 1
ATOM 571 C C . HIS A 1 73 ? 8.336 -2.428 9.132 1.00 95.06 73 HIS A C 1
ATOM 573 O O . HIS A 1 73 ? 9.572 -2.376 9.203 1.00 95.06 73 HIS A O 1
ATOM 579 N N . HIS A 1 74 ? 7.576 -2.256 10.219 1.00 92.44 74 HIS A N 1
ATOM 580 C CA . HIS A 1 74 ? 8.086 -1.935 11.556 1.00 92.44 74 HIS A CA 1
ATOM 581 C C . HIS A 1 74 ? 8.801 -3.096 12.277 1.00 92.44 74 HIS A C 1
ATOM 583 O O . HIS A 1 74 ? 9.320 -2.924 13.384 1.00 92.44 74 HIS A O 1
ATOM 589 N N . GLN A 1 75 ? 8.861 -4.287 11.680 1.00 90.44 75 GLN A N 1
ATOM 590 C CA . GLN A 1 75 ? 9.556 -5.446 12.240 1.00 90.44 75 GLN A CA 1
ATOM 591 C C . GLN A 1 75 ? 11.054 -5.155 12.418 1.00 90.44 75 GLN A C 1
ATOM 593 O O . GLN A 1 75 ? 11.667 -4.419 11.646 1.00 90.44 75 GLN A O 1
ATOM 598 N N . LYS A 1 76 ? 11.687 -5.806 13.406 1.00 87.25 76 LYS A N 1
ATOM 599 C CA . LYS A 1 76 ? 13.118 -5.614 13.723 1.00 87.25 76 LYS A CA 1
ATOM 600 C C . LYS A 1 76 ? 14.043 -5.828 12.517 1.00 87.25 76 LYS A C 1
ATOM 602 O O . LYS A 1 76 ? 15.022 -5.106 12.369 1.00 87.25 76 LYS A O 1
ATOM 607 N N . ASN A 1 77 ? 13.721 -6.799 11.663 1.00 85.00 77 ASN A N 1
ATOM 608 C CA . ASN A 1 77 ? 14.480 -7.107 10.446 1.00 85.00 77 ASN A CA 1
ATOM 609 C C . ASN A 1 77 ? 13.840 -6.495 9.189 1.00 85.00 77 ASN A C 1
ATOM 611 O O . ASN A 1 77 ? 14.144 -6.926 8.077 1.00 85.00 77 ASN A O 1
ATOM 615 N N . ARG A 1 78 ? 12.927 -5.530 9.372 1.00 90.00 78 ARG A N 1
ATOM 616 C CA . ARG A 1 78 ? 11.988 -5.052 8.352 1.00 90.00 78 ARG A CA 1
ATOM 617 C C . ARG A 1 78 ? 11.169 -6.207 7.774 1.00 90.00 78 ARG A C 1
ATOM 619 O O . ARG A 1 78 ? 11.183 -7.326 8.291 1.00 90.00 78 ARG A O 1
ATOM 626 N N . ASN A 1 79 ? 10.463 -5.936 6.688 1.00 93.81 79 ASN A N 1
ATOM 627 C CA . ASN A 1 79 ? 9.710 -6.940 5.945 1.00 93.81 79 ASN A CA 1
ATOM 628 C C . ASN A 1 79 ? 10.343 -7.185 4.566 1.00 93.81 79 ASN A C 1
ATOM 630 O O . ASN A 1 79 ? 9.698 -7.198 3.519 1.00 93.81 79 ASN A O 1
ATOM 634 N N . GLY A 1 80 ? 11.668 -7.346 4.582 1.00 94.75 80 GLY A N 1
ATOM 635 C CA . GLY A 1 80 ? 12.494 -7.563 3.400 1.00 94.75 80 GLY A CA 1
ATOM 636 C C . GLY A 1 80 ? 13.073 -6.287 2.785 1.00 94.75 80 GLY A C 1
ATOM 637 O O . GLY A 1 80 ? 12.743 -5.161 3.156 1.00 94.75 80 GLY A O 1
ATOM 638 N N . GLN A 1 81 ? 13.953 -6.499 1.810 1.00 95.88 81 GLN A N 1
ATOM 639 C CA . GLN A 1 81 ? 14.642 -5.456 1.052 1.00 95.88 81 GLN A CA 1
ATOM 640 C C . GLN A 1 81 ? 14.741 -5.845 -0.426 1.00 95.88 81 GLN A C 1
ATOM 642 O O . GLN A 1 81 ? 14.608 -7.022 -0.777 1.00 95.88 81 GLN A O 1
ATOM 647 N N . ARG A 1 82 ? 14.964 -4.857 -1.291 1.00 95.31 82 ARG A N 1
ATOM 648 C CA . ARG A 1 82 ? 15.347 -5.052 -2.696 1.00 95.31 82 ARG A CA 1
ATOM 649 C C . ARG A 1 82 ? 16.840 -5.369 -2.815 1.00 95.31 82 ARG A C 1
ATOM 651 O O . ARG A 1 82 ? 17.613 -5.115 -1.893 1.00 95.31 82 ARG A O 1
ATOM 658 N N . ASP A 1 83 ? 17.253 -5.857 -3.984 1.00 95.31 83 ASP A N 1
ATOM 659 C CA . ASP A 1 83 ? 18.657 -6.191 -4.278 1.00 95.31 83 ASP A CA 1
ATOM 660 C C . ASP A 1 83 ? 19.594 -4.978 -4.185 1.00 95.31 83 ASP A C 1
ATOM 662 O O . ASP A 1 83 ? 20.776 -5.122 -3.889 1.00 95.31 83 ASP A O 1
ATOM 666 N N . ASN A 1 84 ? 19.063 -3.770 -4.395 1.00 94.50 84 ASN A N 1
ATOM 667 C CA . ASN A 1 84 ? 19.803 -2.519 -4.237 1.00 94.50 84 ASN A CA 1
ATOM 668 C C . ASN A 1 84 ? 19.894 -2.024 -2.781 1.00 94.50 84 ASN A C 1
ATOM 670 O O . ASN A 1 84 ? 20.415 -0.938 -2.559 1.00 94.50 84 ASN A O 1
ATOM 674 N N . GLY A 1 85 ? 19.388 -2.785 -1.804 1.00 95.75 85 GLY A N 1
ATOM 675 C CA . GLY A 1 85 ? 19.477 -2.462 -0.377 1.00 95.75 85 GLY A CA 1
ATOM 676 C C . GLY A 1 85 ? 18.351 -1.581 0.174 1.00 95.75 85 GLY A C 1
ATOM 677 O O . GLY A 1 85 ? 18.330 -1.319 1.375 1.00 95.75 85 GLY A O 1
ATOM 678 N N . ILE A 1 86 ? 17.395 -1.150 -0.655 1.00 96.25 86 ILE A N 1
ATOM 679 C CA . ILE A 1 86 ? 16.233 -0.377 -0.191 1.00 96.25 86 ILE A CA 1
ATOM 680 C C . ILE A 1 86 ? 15.237 -1.319 0.500 1.00 96.25 86 ILE A C 1
ATOM 682 O O . ILE A 1 86 ? 14.744 -2.272 -0.116 1.00 96.25 86 ILE A O 1
ATOM 686 N N . PHE A 1 87 ? 14.927 -1.051 1.768 1.00 97.69 87 PHE A N 1
ATOM 687 C CA . PHE A 1 87 ? 13.880 -1.740 2.522 1.00 97.69 87 PHE A CA 1
ATOM 688 C C . PHE A 1 87 ? 12.503 -1.397 1.958 1.00 97.69 87 PHE A C 1
ATOM 690 O O . PHE A 1 87 ? 12.283 -0.282 1.501 1.00 97.69 87 PHE A O 1
ATOM 697 N N . TYR A 1 88 ? 11.560 -2.336 1.991 1.00 97.94 88 TYR A N 1
ATOM 698 C CA . TYR A 1 88 ? 10.177 -2.011 1.635 1.00 97.94 88 TYR A CA 1
ATOM 699 C C . TYR A 1 88 ? 9.502 -1.234 2.774 1.00 97.94 88 TYR A C 1
ATOM 701 O O . TYR A 1 88 ? 9.700 -1.579 3.940 1.00 97.94 88 TYR A O 1
ATOM 709 N N . SER A 1 89 ? 8.689 -0.224 2.454 1.00 97.12 89 SER A N 1
ATOM 710 C CA . SER A 1 89 ? 7.614 0.236 3.343 1.00 97.12 89 SER A CA 1
ATOM 711 C C . SER A 1 89 ? 6.284 -0.398 2.922 1.00 97.12 89 SER A C 1
ATOM 713 O O . SER A 1 89 ? 6.243 -1.284 2.055 1.00 97.12 89 SER A O 1
ATOM 715 N N . SER A 1 90 ? 5.178 0.026 3.534 1.00 97.81 90 SER A N 1
ATOM 716 C CA . SER A 1 90 ? 3.849 -0.545 3.298 1.00 97.81 90 SER A CA 1
ATOM 717 C C . SER A 1 90 ? 3.448 -0.525 1.819 1.00 97.81 90 SER A C 1
ATOM 719 O O . SER A 1 90 ? 2.990 -1.534 1.265 1.00 97.81 90 SER A O 1
ATOM 721 N N . ILE A 1 91 ? 3.688 0.600 1.135 1.00 98.00 91 ILE A N 1
ATOM 722 C CA . ILE A 1 91 ? 3.359 0.739 -0.288 1.00 98.00 91 ILE A CA 1
ATOM 723 C C . ILE A 1 91 ? 4.250 -0.143 -1.167 1.00 98.00 91 ILE A C 1
ATOM 725 O O . ILE A 1 91 ? 3.754 -0.727 -2.130 1.00 98.00 91 ILE A O 1
ATOM 729 N N . GLY A 1 92 ? 5.534 -0.297 -0.834 1.00 98.19 92 GLY A N 1
ATOM 730 C CA . GLY A 1 92 ? 6.444 -1.197 -1.536 1.00 98.19 92 GLY A CA 1
ATOM 731 C C . GLY A 1 92 ? 5.986 -2.650 -1.483 1.00 98.19 92 GLY A C 1
ATOM 732 O O . GLY A 1 92 ? 5.961 -3.333 -2.511 1.00 98.19 92 GLY A O 1
ATOM 733 N N . LEU A 1 93 ? 5.548 -3.111 -0.309 1.00 98.62 93 LEU A N 1
ATOM 734 C CA . LEU A 1 93 ? 5.012 -4.462 -0.112 1.00 98.62 93 LEU A CA 1
ATOM 735 C C . LEU A 1 93 ? 3.723 -4.680 -0.916 1.00 98.62 93 LEU A C 1
ATOM 737 O O . LEU A 1 93 ? 3.581 -5.686 -1.621 1.00 98.62 93 LEU A O 1
ATOM 741 N N . LEU A 1 94 ? 2.803 -3.712 -0.875 1.00 98.69 94 LEU A N 1
ATOM 742 C CA . LEU A 1 94 ? 1.566 -3.756 -1.654 1.00 98.69 94 LEU A CA 1
ATOM 743 C C . LEU A 1 94 ? 1.833 -3.720 -3.161 1.00 98.69 94 LEU A C 1
ATOM 745 O O . LEU A 1 94 ? 1.224 -4.486 -3.910 1.00 98.69 94 LEU A O 1
ATOM 749 N N . TRP A 1 95 ? 2.750 -2.867 -3.624 1.00 98.56 95 TRP A N 1
ATOM 750 C CA . TRP A 1 95 ? 3.128 -2.774 -5.033 1.00 98.56 95 TRP A CA 1
ATOM 751 C C . TRP A 1 95 ? 3.745 -4.081 -5.522 1.00 98.56 95 TRP A C 1
ATOM 753 O O . TRP A 1 95 ? 3.330 -4.606 -6.556 1.00 98.56 95 TRP A O 1
ATOM 763 N N . LYS A 1 96 ? 4.654 -4.670 -4.739 1.00 98.38 96 LYS A N 1
ATOM 764 C CA . LYS A 1 96 ? 5.245 -5.981 -5.026 1.00 98.38 96 LYS A CA 1
ATOM 765 C C . LYS A 1 96 ? 4.182 -7.069 -5.199 1.00 98.38 96 LYS A C 1
ATOM 767 O O . LYS A 1 96 ? 4.309 -7.890 -6.105 1.00 98.38 96 LYS A O 1
ATOM 772 N N . LYS A 1 97 ? 3.134 -7.072 -4.367 1.00 98.25 97 LYS A N 1
ATOM 773 C CA . LYS A 1 97 ? 2.071 -8.089 -4.418 1.00 98.25 97 LYS A CA 1
ATOM 774 C C . LYS A 1 97 ? 1.033 -7.838 -5.515 1.00 98.25 97 LYS A C 1
ATOM 776 O O . LYS A 1 97 ? 0.638 -8.774 -6.203 1.00 98.25 97 LYS A O 1
ATOM 781 N N . PHE A 1 98 ? 0.581 -6.596 -5.684 1.00 98.44 98 PHE A N 1
ATOM 782 C CA . PHE A 1 98 ? -0.604 -6.276 -6.491 1.00 98.44 98 PHE A CA 1
ATOM 783 C C . PHE A 1 98 ? -0.334 -5.378 -7.704 1.00 98.44 98 PHE A C 1
ATOM 785 O O . PHE A 1 98 ? -1.213 -5.225 -8.551 1.00 98.44 98 PHE A O 1
ATOM 792 N N . GLY A 1 99 ? 0.855 -4.785 -7.834 1.00 98.38 99 GLY A N 1
ATOM 793 C CA . GLY A 1 99 ? 1.148 -3.771 -8.853 1.00 98.38 99 GLY A CA 1
ATOM 794 C C . GLY A 1 99 ? 0.945 -4.263 -10.283 1.00 98.38 99 GLY A C 1
ATOM 795 O O . GLY A 1 99 ? 0.273 -3.598 -11.071 1.00 98.38 99 GLY A O 1
ATOM 796 N N . LYS A 1 100 ? 1.434 -5.462 -10.626 1.00 98.38 100 LYS A N 1
ATOM 797 C CA . LYS A 1 100 ? 1.236 -6.021 -11.976 1.00 98.38 100 LYS A CA 1
ATOM 798 C C . LYS A 1 100 ? -0.235 -6.314 -12.282 1.00 98.38 100 LYS A C 1
ATOM 800 O O . LYS A 1 100 ? -0.684 -6.029 -13.390 1.00 98.38 100 LYS A O 1
ATOM 805 N N . GLU A 1 101 ? -0.990 -6.837 -11.316 1.00 97.44 101 GLU A N 1
ATOM 806 C CA . GLU A 1 101 ? -2.432 -7.081 -11.475 1.00 97.44 101 GLU A CA 1
ATOM 807 C C . GLU A 1 101 ? -3.217 -5.773 -11.625 1.00 97.44 101 GLU A C 1
ATOM 809 O O . GLU A 1 101 ? -4.086 -5.665 -12.489 1.00 97.44 101 GLU A O 1
ATOM 814 N N . TYR A 1 102 ? -2.851 -4.734 -10.872 1.00 97.38 102 TYR A N 1
ATOM 815 C CA . TYR A 1 102 ? -3.413 -3.400 -11.058 1.00 97.38 102 TYR A CA 1
ATOM 816 C C . TYR A 1 102 ? -3.149 -2.860 -12.472 1.00 97.38 102 TYR A C 1
ATOM 818 O O . TYR A 1 102 ? -4.079 -2.398 -13.135 1.00 97.38 102 TYR A O 1
ATOM 826 N N . LEU A 1 103 ? -1.912 -2.964 -12.969 1.00 98.31 103 LEU A N 1
ATOM 827 C CA . LEU A 1 103 ? -1.551 -2.509 -14.316 1.00 98.31 103 LEU A CA 1
ATOM 828 C C . LEU A 1 103 ? -2.324 -3.267 -15.410 1.00 98.31 103 LEU A C 1
ATOM 830 O O . LEU A 1 103 ? -2.790 -2.644 -16.367 1.00 98.31 103 LEU A O 1
ATOM 834 N N . LYS A 1 104 ? -2.526 -4.583 -15.250 1.00 97.88 104 LYS A N 1
ATOM 835 C CA . LYS A 1 104 ? -3.400 -5.384 -16.127 1.00 97.88 104 LYS A CA 1
ATOM 836 C C . LYS A 1 104 ? -4.840 -4.874 -16.098 1.00 97.88 104 LYS A C 1
ATOM 838 O O . LYS A 1 104 ? -5.416 -4.635 -17.156 1.00 97.88 104 LYS A O 1
ATOM 843 N N . LYS A 1 105 ? -5.403 -4.662 -14.901 1.00 95.50 105 LYS A N 1
ATOM 844 C CA . LYS A 1 105 ? -6.785 -4.190 -14.694 1.00 95.50 105 LYS A CA 1
ATOM 845 C C . LYS A 1 105 ? -7.065 -2.876 -15.424 1.00 95.50 105 LYS A C 1
ATOM 847 O O . LYS A 1 105 ? -8.154 -2.702 -15.963 1.00 95.50 105 LYS A O 1
ATOM 852 N N . ILE A 1 106 ? -6.095 -1.961 -15.466 1.00 96.19 106 ILE A N 1
ATOM 853 C CA . ILE A 1 106 ? -6.239 -0.667 -16.154 1.00 96.19 106 ILE A CA 1
ATOM 854 C C . ILE A 1 106 ? -5.814 -0.692 -17.634 1.00 96.19 106 ILE A C 1
ATOM 856 O O . ILE A 1 106 ? -5.777 0.359 -18.271 1.00 96.19 106 ILE A O 1
ATOM 860 N N . GLY A 1 107 ? -5.490 -1.863 -18.192 1.00 97.44 107 GLY A N 1
ATOM 861 C CA . GLY A 1 107 ? -5.183 -2.025 -19.616 1.00 97.44 107 GLY A CA 1
ATOM 862 C C . GLY A 1 107 ? -3.823 -1.468 -20.048 1.00 97.44 107 GLY A C 1
ATOM 863 O O . GLY A 1 107 ? -3.671 -1.029 -21.189 1.00 97.44 107 GLY A O 1
ATOM 864 N N . VAL A 1 108 ? -2.821 -1.455 -19.162 1.00 98.06 108 VAL A N 1
ATOM 865 C CA . VAL A 1 108 ? -1.459 -1.027 -19.523 1.00 98.06 108 VAL A CA 1
ATOM 866 C C . VAL A 1 108 ? -0.852 -2.006 -20.529 1.00 98.06 108 VAL A C 1
ATOM 868 O O . VAL A 1 108 ? -0.814 -3.210 -20.300 1.00 98.06 108 VAL A O 1
ATOM 871 N N . LYS A 1 109 ? -0.328 -1.481 -21.643 1.00 97.06 109 LYS A N 1
ATOM 872 C CA . LYS A 1 109 ? 0.251 -2.290 -22.729 1.00 97.06 109 LYS A CA 1
ATOM 873 C C . LYS A 1 109 ? 1.595 -2.937 -22.366 1.00 97.06 109 LYS A C 1
ATOM 875 O O . LYS A 1 109 ? 1.841 -4.077 -22.740 1.00 97.06 109 LYS A O 1
ATOM 880 N N . TYR A 1 110 ? 2.470 -2.213 -21.667 1.00 97.94 110 TYR A N 1
ATOM 881 C CA . TYR A 1 110 ? 3.839 -2.647 -21.349 1.00 97.94 110 TYR A CA 1
ATOM 882 C C . TYR A 1 110 ? 4.003 -2.886 -19.842 1.00 97.94 110 TYR A C 1
ATOM 884 O O . TYR A 1 110 ? 4.749 -2.169 -19.183 1.00 97.94 110 TYR A O 1
ATOM 892 N N . ILE A 1 111 ? 3.278 -3.869 -19.296 1.00 98.38 111 ILE A N 1
ATOM 893 C CA . ILE A 1 111 ? 3.123 -4.074 -17.842 1.00 98.38 111 ILE A CA 1
ATOM 894 C C . ILE A 1 111 ? 4.461 -4.147 -17.108 1.00 98.38 111 ILE A C 1
ATOM 896 O O . ILE A 1 111 ? 4.646 -3.387 -16.166 1.00 98.38 111 ILE A O 1
ATOM 900 N N . ASP A 1 112 ? 5.392 -5.008 -17.529 1.00 98.50 112 ASP A N 1
ATOM 901 C CA . ASP A 1 112 ? 6.658 -5.195 -16.804 1.00 98.50 112 ASP A CA 1
ATOM 902 C C . ASP A 1 112 ? 7.513 -3.925 -16.813 1.00 98.50 112 ASP A C 1
ATOM 904 O O . ASP A 1 112 ? 7.930 -3.450 -15.760 1.00 98.50 112 ASP A O 1
ATOM 908 N N . LYS A 1 113 ? 7.660 -3.287 -17.980 1.00 98.38 113 LYS A N 1
ATOM 909 C CA . LYS A 1 113 ? 8.405 -2.027 -18.107 1.00 98.38 113 LYS A CA 1
ATOM 910 C C . LYS A 1 113 ? 7.769 -0.900 -17.289 1.00 98.38 113 LYS A C 1
ATOM 912 O O . LYS A 1 113 ? 8.477 -0.113 -16.669 1.00 98.38 113 LYS A O 1
ATOM 917 N N . THR A 1 114 ? 6.440 -0.797 -17.291 1.00 98.31 114 THR A N 1
ATOM 918 C CA . THR A 1 114 ? 5.725 0.192 -16.474 1.00 98.31 114 THR A CA 1
ATOM 919 C C . THR A 1 114 ? 5.868 -0.118 -14.988 1.00 98.31 114 THR A C 1
ATOM 921 O O . THR A 1 114 ? 6.089 0.805 -14.209 1.00 98.31 114 THR A O 1
ATOM 924 N N . PHE A 1 115 ? 5.789 -1.392 -14.599 1.00 98.56 115 PHE A N 1
ATOM 925 C CA . PHE A 1 115 ? 5.964 -1.831 -13.221 1.00 98.56 115 PHE A CA 1
ATOM 926 C C . PHE A 1 115 ? 7.341 -1.443 -12.686 1.00 98.56 115 PHE A C 1
ATOM 928 O O . PHE A 1 115 ? 7.426 -0.795 -11.649 1.00 98.56 115 PHE A O 1
ATOM 935 N N . GLU A 1 116 ? 8.397 -1.788 -13.422 1.00 98.12 116 GLU A N 1
ATOM 936 C CA . GLU A 1 116 ? 9.786 -1.492 -13.064 1.00 98.12 116 GLU A CA 1
ATOM 937 C C . GLU A 1 116 ? 10.051 0.012 -12.996 1.00 98.12 116 GLU A C 1
ATOM 939 O O . GLU A 1 116 ? 10.678 0.491 -12.053 1.00 98.12 116 GLU A O 1
ATOM 944 N N . TYR A 1 117 ? 9.542 0.776 -13.968 1.00 97.00 117 TYR A N 1
ATOM 945 C CA . TYR A 1 117 ? 9.734 2.223 -13.991 1.00 97.00 117 TYR A CA 1
ATOM 946 C C . TYR A 1 117 ? 9.006 2.910 -12.831 1.00 97.00 117 TYR A C 1
ATOM 948 O O . TYR A 1 117 ? 9.582 3.767 -12.171 1.00 97.00 117 TYR A O 1
ATOM 956 N N . MET A 1 118 ? 7.760 2.522 -12.535 1.00 96.25 118 MET A N 1
ATOM 957 C CA . MET A 1 118 ? 7.032 3.053 -11.377 1.00 96.25 118 MET A CA 1
ATOM 958 C C . MET A 1 118 ? 7.673 2.626 -10.054 1.00 96.25 118 MET A C 1
ATOM 960 O O . MET A 1 118 ? 7.782 3.455 -9.150 1.00 96.25 118 MET A O 1
ATOM 964 N N . ASP A 1 119 ? 8.118 1.369 -9.948 1.00 96.88 119 ASP A N 1
ATOM 965 C CA . ASP A 1 119 ? 8.802 0.879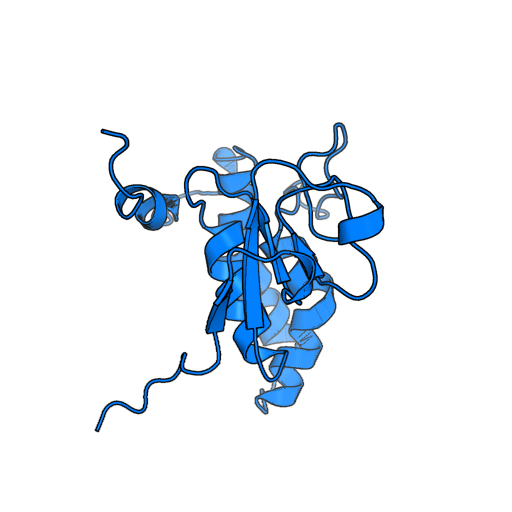 -8.752 1.00 96.88 119 ASP A CA 1
ATOM 966 C C . ASP A 1 119 ? 10.060 1.709 -8.484 1.00 96.88 119 ASP A C 1
ATOM 968 O O . ASP A 1 119 ? 10.214 2.260 -7.401 1.00 96.88 119 ASP A O 1
ATOM 972 N N . LYS A 1 120 ? 10.911 1.892 -9.497 1.00 94.00 120 LYS A N 1
ATOM 973 C CA . LYS A 1 120 ? 12.166 2.639 -9.374 1.00 94.00 120 LYS A CA 1
ATOM 974 C C . LYS A 1 120 ? 11.959 4.139 -9.151 1.00 94.00 120 LYS A C 1
ATOM 976 O O . LYS A 1 120 ? 12.617 4.748 -8.310 1.00 94.00 120 LYS A O 1
ATOM 981 N N . GLU A 1 121 ? 11.074 4.764 -9.924 1.00 90.88 121 GLU A N 1
ATOM 982 C CA . GLU A 1 121 ? 10.981 6.224 -9.959 1.00 90.88 121 GLU A CA 1
ATOM 983 C C . GLU A 1 121 ? 10.080 6.808 -8.870 1.00 90.88 121 GLU A C 1
ATOM 985 O O . GLU A 1 121 ? 10.270 7.972 -8.513 1.00 90.88 121 GLU A O 1
ATOM 990 N N . LEU A 1 122 ? 9.148 6.023 -8.319 1.00 92.38 122 LEU A N 1
ATOM 991 C CA . LEU A 1 122 ? 8.190 6.472 -7.306 1.00 92.38 122 LEU A CA 1
ATOM 992 C C . LEU A 1 122 ? 8.228 5.611 -6.041 1.00 92.38 122 LEU A C 1
ATOM 994 O O . LEU A 1 122 ? 8.498 6.142 -4.968 1.00 92.38 122 LEU A O 1
ATOM 998 N N . ILE A 1 123 ? 7.964 4.307 -6.154 1.00 95.81 123 ILE A N 1
ATOM 999 C CA . ILE A 1 123 ? 7.737 3.444 -4.982 1.00 95.81 123 ILE A CA 1
ATOM 1000 C C . ILE A 1 123 ? 8.999 3.334 -4.124 1.00 95.81 123 ILE A C 1
ATOM 1002 O O . ILE A 1 123 ? 8.936 3.583 -2.928 1.00 95.81 123 ILE A O 1
ATOM 1006 N N . GLN A 1 124 ? 10.157 3.079 -4.735 1.00 95.00 124 GLN A N 1
ATOM 1007 C CA . GLN A 1 124 ? 11.445 3.003 -4.042 1.00 95.00 124 GLN A CA 1
ATOM 1008 C C . GLN A 1 124 ? 11.833 4.315 -3.352 1.00 95.00 124 GLN A C 1
ATOM 1010 O O . GLN A 1 124 ? 12.484 4.276 -2.315 1.00 95.00 124 GLN A O 1
ATOM 1015 N N . ASN A 1 125 ? 11.417 5.471 -3.882 1.00 92.25 125 ASN A N 1
ATOM 1016 C CA . ASN A 1 125 ? 11.676 6.756 -3.225 1.00 92.25 125 ASN A CA 1
ATOM 1017 C C . ASN A 1 125 ? 10.818 6.929 -1.966 1.00 92.25 125 ASN A C 1
ATOM 1019 O O . ASN A 1 125 ? 11.306 7.454 -0.970 1.00 92.25 125 ASN A O 1
ATOM 1023 N N . ILE A 1 126 ? 9.559 6.474 -1.999 1.00 93.81 126 ILE A N 1
ATOM 1024 C CA . ILE A 1 126 ? 8.689 6.465 -0.813 1.00 93.81 126 ILE A CA 1
ATOM 1025 C C . ILE A 1 126 ? 9.235 5.473 0.215 1.00 93.81 126 ILE A C 1
ATOM 1027 O O . ILE A 1 126 ? 9.420 5.840 1.370 1.00 93.81 126 ILE A O 1
ATOM 1031 N N . ASP A 1 127 ? 9.555 4.256 -0.225 1.00 95.19 127 ASP A N 1
ATOM 1032 C CA . ASP A 1 127 ? 10.127 3.200 0.607 1.00 95.19 127 ASP A CA 1
ATOM 1033 C C . ASP A 1 127 ? 11.405 3.668 1.322 1.00 95.19 127 ASP A C 1
ATOM 1035 O O . ASP A 1 127 ? 11.532 3.505 2.535 1.00 95.19 127 ASP A O 1
ATOM 1039 N N . ALA A 1 128 ? 12.340 4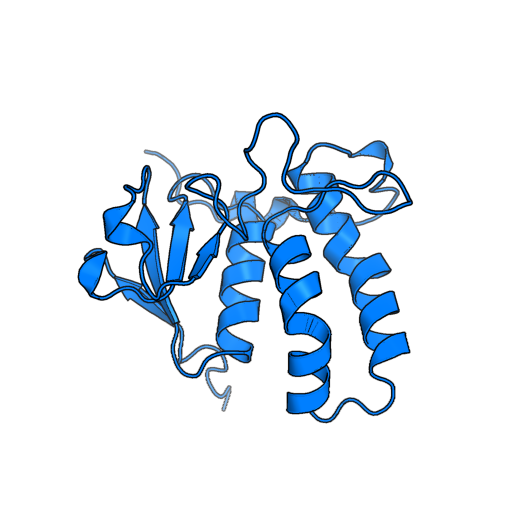.279 0.589 1.00 93.81 128 ALA A N 1
ATOM 1040 C CA . ALA A 1 128 ? 13.591 4.774 1.151 1.00 93.81 128 ALA A CA 1
ATOM 1041 C C . ALA A 1 128 ? 13.362 5.914 2.154 1.00 93.81 128 ALA A C 1
ATOM 1043 O O . ALA A 1 128 ? 13.913 5.875 3.252 1.00 93.81 128 ALA A O 1
ATOM 1044 N N . ALA A 1 129 ? 12.534 6.907 1.809 1.00 91.50 129 ALA A N 1
ATOM 1045 C CA . ALA A 1 129 ? 12.247 8.034 2.696 1.00 91.50 129 ALA A CA 1
ATOM 1046 C C . ALA A 1 129 ? 11.591 7.579 4.009 1.00 91.50 129 ALA A C 1
ATOM 1048 O O . ALA A 1 129 ? 11.976 8.031 5.087 1.00 91.50 129 ALA A O 1
ATOM 1049 N N . ASP A 1 130 ? 10.638 6.656 3.919 1.00 92.38 130 ASP A N 1
ATOM 1050 C CA . ASP A 1 130 ? 9.886 6.157 5.064 1.00 92.38 130 ASP A CA 1
ATOM 1051 C C . ASP A 1 130 ? 10.727 5.231 5.967 1.00 92.38 130 ASP A C 1
ATOM 1053 O O . ASP A 1 130 ? 10.637 5.270 7.194 1.00 92.38 130 ASP A O 1
ATOM 1057 N N . ASN A 1 131 ? 11.679 4.500 5.377 1.00 93.06 131 ASN A N 1
ATOM 1058 C CA . ASN A 1 131 ? 12.685 3.730 6.114 1.00 93.06 131 ASN A CA 1
ATOM 1059 C C . ASN A 1 131 ? 13.922 4.548 6.541 1.00 93.06 131 ASN A C 1
ATOM 1061 O O . ASN A 1 131 ? 14.882 3.967 7.053 1.00 93.06 131 ASN A O 1
ATOM 1065 N N . MET A 1 132 ? 13.908 5.877 6.371 1.00 91.19 132 MET A N 1
ATOM 1066 C CA . MET A 1 132 ? 15.011 6.793 6.707 1.00 91.19 132 MET A CA 1
ATOM 1067 C C . MET A 1 132 ? 16.328 6.533 5.942 1.00 91.19 132 MET A C 1
ATOM 1069 O O . MET A 1 132 ? 17.398 6.919 6.409 1.00 91.19 132 MET A O 1
ATOM 1073 N N . GLN A 1 133 ? 16.262 5.913 4.761 1.00 92.12 133 GLN A N 1
ATOM 1074 C CA . GLN A 1 133 ? 17.396 5.663 3.861 1.00 92.12 133 GLN A CA 1
ATOM 1075 C C . GLN A 1 133 ? 17.570 6.820 2.856 1.00 92.12 133 GLN A C 1
ATOM 1077 O O . GLN A 1 133 ? 17.477 6.647 1.637 1.00 92.12 133 GLN A O 1
ATOM 1082 N N . PHE A 1 134 ? 17.750 8.042 3.364 1.00 87.50 134 PHE A N 1
ATOM 1083 C CA . PHE A 1 134 ? 17.757 9.272 2.556 1.00 87.50 134 PHE A CA 1
ATOM 1084 C C . PHE A 1 134 ? 18.902 9.355 1.536 1.00 87.50 134 PHE A C 1
ATOM 1086 O O . PHE A 1 134 ? 18.798 10.102 0.566 1.00 87.50 134 PHE A O 1
ATOM 1093 N N . GLU A 1 135 ? 19.957 8.562 1.705 1.00 88.75 135 GLU A N 1
ATOM 1094 C CA . GLU A 1 135 ? 21.040 8.400 0.737 1.00 88.75 135 GLU A CA 1
ATOM 1095 C C . GLU A 1 135 ? 20.567 7.856 -0.624 1.00 88.75 135 GLU A C 1
ATOM 1097 O O . GLU A 1 135 ? 21.230 8.079 -1.631 1.00 88.75 135 GLU A O 1
ATOM 1102 N N . TYR A 1 136 ? 19.401 7.200 -0.684 1.00 85.44 136 TYR A N 1
ATOM 1103 C CA . TYR A 1 136 ? 18.793 6.729 -1.937 1.00 85.44 136 TYR A CA 1
ATOM 1104 C C . TYR A 1 136 ? 17.825 7.744 -2.568 1.00 85.44 136 TYR A C 1
ATOM 1106 O O . TYR A 1 136 ? 17.297 7.496 -3.652 1.00 85.44 136 TYR A O 1
ATOM 1114 N N . VAL A 1 137 ? 17.588 8.888 -1.917 1.00 76.44 137 VAL A N 1
ATOM 1115 C CA . VAL A 1 137 ? 16.615 9.912 -2.330 1.00 76.44 137 VAL A CA 1
ATOM 1116 C C . VAL A 1 137 ? 17.356 11.136 -2.890 1.00 76.44 137 VAL A C 1
ATOM 1118 O O . VAL A 1 137 ? 17.137 12.274 -2.482 1.00 76.44 137 VAL A O 1
ATOM 1121 N N . GLU A 1 138 ? 18.292 10.929 -3.819 1.00 60.75 138 GLU A N 1
ATOM 1122 C CA . GLU A 1 138 ? 19.009 12.045 -4.448 1.00 60.75 138 GLU A CA 1
ATOM 1123 C C . GLU A 1 138 ? 18.069 12.865 -5.362 1.00 60.75 138 GLU A C 1
ATOM 1125 O O . GLU A 1 138 ? 17.454 12.346 -6.294 1.00 60.75 138 GLU A O 1
ATOM 1130 N N . ASN A 1 139 ? 17.986 14.180 -5.123 1.00 57.91 139 ASN A N 1
ATOM 1131 C CA . ASN A 1 139 ? 17.360 15.193 -5.995 1.00 57.91 139 ASN A CA 1
ATOM 1132 C C . ASN A 1 139 ? 15.842 15.092 -6.257 1.00 57.91 139 ASN A C 1
ATOM 1134 O O . ASN A 1 139 ? 15.330 15.799 -7.130 1.00 57.91 139 ASN A O 1
ATOM 1138 N N . LYS A 1 140 ? 15.089 14.277 -5.512 1.00 56.22 140 LYS A N 1
ATOM 1139 C CA . LYS A 1 140 ? 13.625 14.192 -5.647 1.00 56.22 140 LYS A CA 1
ATOM 1140 C C . LYS A 1 140 ? 12.930 14.840 -4.455 1.00 56.22 140 LYS A C 1
ATOM 1142 O O . LYS A 1 140 ? 13.368 14.699 -3.319 1.00 56.22 140 LYS A O 1
ATOM 1147 N N . ILE A 1 141 ? 11.865 15.594 -4.750 1.00 57.97 141 ILE A N 1
ATOM 1148 C CA . ILE A 1 141 ? 10.980 16.252 -3.777 1.00 57.97 141 ILE A CA 1
ATOM 1149 C C . ILE A 1 141 ? 10.725 15.273 -2.635 1.00 57.97 141 ILE A C 1
ATOM 1151 O O . ILE A 1 141 ? 10.215 14.181 -2.891 1.00 57.97 141 ILE A O 1
ATOM 1155 N N . SER A 1 142 ? 11.096 15.658 -1.409 1.00 57.88 142 SER A N 1
ATOM 1156 C CA . SER A 1 142 ? 10.798 14.840 -0.238 1.00 57.88 142 SER A CA 1
ATOM 1157 C C . SER A 1 142 ? 9.302 14.527 -0.262 1.00 57.88 142 SER A C 1
ATOM 1159 O O . SER A 1 142 ? 8.491 15.462 -0.312 1.00 57.88 142 SER A O 1
ATOM 1161 N N . PRO A 1 143 ? 8.912 13.242 -0.266 1.00 62.69 143 PRO A N 1
ATOM 1162 C CA . PRO A 1 143 ? 7.507 12.876 -0.323 1.00 62.69 143 PRO A CA 1
ATOM 1163 C C . PRO A 1 143 ? 6.740 13.391 0.914 1.00 62.69 143 PRO A C 1
ATOM 1165 O O . PRO A 1 143 ? 5.517 13.450 0.892 1.00 62.69 143 PRO A O 1
ATOM 1168 N N . ASP A 1 144 ? 7.436 13.884 1.946 1.00 69.50 144 ASP A N 1
ATOM 1169 C CA . ASP A 1 144 ? 6.917 14.350 3.236 1.00 69.50 144 ASP A CA 1
ATOM 1170 C C . ASP A 1 144 ? 5.926 15.525 3.215 1.00 69.50 144 ASP A C 1
ATOM 1172 O O . ASP A 1 144 ? 5.483 15.957 4.281 1.00 69.50 144 ASP A O 1
ATOM 1176 N N . PHE A 1 145 ? 5.503 16.043 2.058 1.00 77.69 145 PHE A N 1
ATOM 1177 C CA . PHE A 1 145 ? 4.457 17.074 2.018 1.00 77.69 145 PHE A CA 1
ATOM 1178 C C . PHE A 1 145 ? 3.161 16.609 2.706 1.00 77.69 145 PHE A C 1
ATOM 1180 O O . PHE A 1 145 ? 2.454 17.427 3.290 1.00 77.69 145 PHE A O 1
ATOM 1187 N N . VAL A 1 146 ? 2.876 15.299 2.705 1.00 83.56 146 VAL A N 1
ATOM 1188 C CA . VAL A 1 146 ? 1.723 14.714 3.409 1.00 83.56 146 VAL A CA 1
ATOM 1189 C C . VAL A 1 146 ? 1.784 14.997 4.912 1.00 83.56 146 VAL A C 1
ATOM 1191 O O . VAL A 1 146 ? 0.750 15.244 5.535 1.00 83.56 146 VAL A O 1
ATOM 1194 N N . LYS A 1 147 ? 2.988 15.077 5.497 1.00 80.81 147 LYS A N 1
ATOM 1195 C CA . LYS A 1 147 ? 3.152 15.385 6.922 1.00 80.81 147 LYS A CA 1
ATOM 1196 C C . LYS A 1 147 ? 2.648 16.787 7.274 1.00 80.81 147 LYS A C 1
ATOM 1198 O O . LYS A 1 147 ? 2.199 16.985 8.402 1.00 80.81 147 LYS A O 1
ATOM 1203 N N . LEU A 1 148 ? 2.666 17.729 6.324 1.00 81.44 148 LEU A N 1
ATOM 1204 C CA . LEU A 1 148 ? 2.133 19.090 6.488 1.00 81.44 148 LEU A CA 1
ATOM 1205 C C . LEU A 1 148 ? 0.601 19.119 6.567 1.00 81.44 148 LEU A C 1
ATOM 1207 O O . LEU A 1 148 ? 0.030 20.084 7.068 1.00 81.44 148 LEU A O 1
ATOM 1211 N N . CYS A 1 149 ? -0.060 18.069 6.077 1.00 82.69 149 CYS A N 1
ATOM 1212 C CA . CYS A 1 149 ? -1.510 17.910 6.119 1.00 82.69 149 CYS A CA 1
ATOM 1213 C C . CYS A 1 149 ? -1.994 17.181 7.379 1.00 82.69 149 CYS A C 1
ATOM 1215 O O . CYS A 1 149 ? -3.197 16.959 7.521 1.00 82.69 149 CYS A O 1
ATOM 1217 N N . ASN A 1 150 ? -1.090 16.801 8.290 1.00 81.31 150 ASN A N 1
ATOM 1218 C CA . ASN A 1 150 ? -1.500 16.237 9.568 1.00 81.31 150 ASN A CA 1
ATOM 1219 C C . ASN A 1 150 ? -2.375 17.239 10.330 1.00 81.31 150 ASN A C 1
ATOM 1221 O O . ASN A 1 150 ? -2.007 18.418 10.414 1.00 81.31 150 ASN A O 1
ATOM 1225 N N . PRO A 1 151 ? -3.503 16.795 10.916 1.00 71.19 151 PRO A N 1
ATOM 1226 C CA . PRO A 1 151 ? -4.246 17.640 11.834 1.00 71.19 151 PRO A CA 1
ATOM 1227 C C . PRO A 1 151 ? -3.286 18.093 12.937 1.00 71.19 151 PRO A C 1
ATO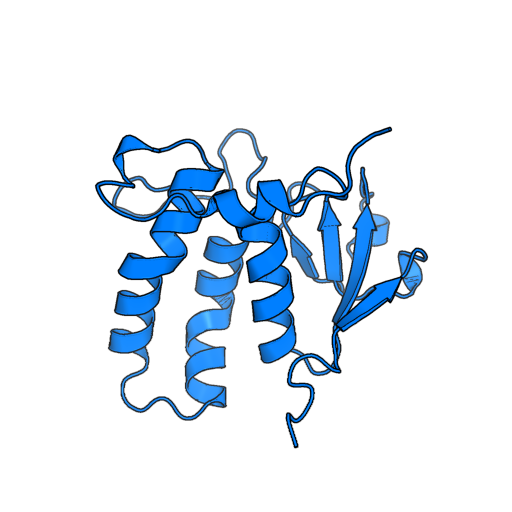M 1229 O O . PRO A 1 151 ? -2.513 17.288 13.467 1.00 71.19 151 PRO A O 1
ATOM 1232 N N . ARG A 1 152 ? -3.275 19.400 13.229 1.00 61.09 152 ARG A N 1
ATOM 1233 C CA . ARG A 1 152 ? -2.463 19.924 14.328 1.00 61.09 152 ARG A CA 1
ATOM 1234 C C . ARG A 1 152 ? -2.901 19.198 15.594 1.00 61.09 152 ARG A C 1
ATOM 1236 O O . ARG A 1 152 ? -4.093 19.116 15.871 1.00 61.09 152 ARG A O 1
ATOM 1243 N N . VAL A 1 153 ? -1.931 18.642 16.308 1.00 56.47 153 VAL A N 1
ATOM 1244 C CA . VAL A 1 153 ? -2.153 18.204 17.681 1.00 56.47 153 VAL A CA 1
ATOM 1245 C C . VAL A 1 153 ? -2.329 19.501 18.464 1.00 56.47 153 VAL A C 1
ATOM 1247 O O . VAL A 1 153 ? -1.381 20.286 18.527 1.00 56.47 153 VAL A O 1
ATOM 1250 N N . GLU A 1 154 ? -3.554 19.790 18.899 1.00 44.25 154 GLU A N 1
ATOM 1251 C CA . GLU A 1 154 ? -3.797 20.824 19.912 1.00 44.25 154 GLU A CA 1
ATOM 1252 C C . GLU A 1 154 ? -3.194 20.396 21.253 1.00 44.25 154 GLU A C 1
ATOM 1254 O O . GLU A 1 154 ? -3.263 19.184 21.572 1.00 44.25 154 GLU A O 1
#

Sequence (154 aa):
MCSNKYKNIQLTTQIDEANCITHSGRFHVDDVISTIFLSKIIDSVILARVLTISNKDVKDKIVYDIGLGEFDHHQKNRNGQRDNGIFYSSIGLLWKKFGKEYLKKIGVKYIDKTFEYMDKELIQNIDAADNMQFEYVENKISPDFVKLCNPRVE

Foldseek 3Di:
DPPPPQPQEAEDQDLVPFQEEAAPPQDALLVVVLQVVVVLVDVHGHYYHYNADDPVSPPNHHYACYDPDQQHQPDPVGNDDDPVGQGAHNNLSVLVVCVLVSCVVVPPPPSVVVSVCCCQVPRSLSSCLVVVVCVSNPPDDRSCPSSVVGDDDD